Protein AF-A0A7C4MUX8-F1 (afdb_monomer_lite)

Radius of gyration: 15.44 Å; chains: 1; bounding box: 37×27×43 Å

Sequence (126 aa):
MRKTLEVFCLLLVDLSAFYLSLLIAWVFRAEVLPLIMPGLPPFIFSYAHFAAMWWIPAIFLLFLFLEGLYDNNLPFWDETRILLKSLSLSSVTLLAIVTLGQMGDIVSRIVLIALWCTAACIFPIF

Secondary structure (DSSP, 8-state):
-HHHHHHHHHHHHHHHHHHHHHHHHHHIIIIIHHHH-TTSPP----HHHHHT-THHHHHHHHHHHHTTTTT----HHHHHHHHHHHHHHHHHHHHHHHHHTTGGGTS-HHHHHHHHHHHHHHGGG-

pLDDT: mean 90.41, std 5.82, range [60.12, 96.69]

Structure (mmCIF, N/CA/C/O backbone):
data_AF-A0A7C4MUX8-F1
#
_entry.id   AF-A0A7C4MUX8-F1
#
loop_
_atom_site.group_PDB
_atom_site.id
_atom_site.type_symbol
_atom_site.label_atom_id
_atom_site.label_alt_id
_atom_site.label_comp_id
_atom_site.label_asym_id
_atom_site.label_entity_id
_atom_site.label_seq_id
_atom_site.pdbx_PDB_ins_code
_atom_site.Cartn_x
_atom_site.Cartn_y
_atom_site.Cartn_z
_atom_site.occupancy
_atom_site.B_iso_or_equiv
_atom_site.auth_seq_id
_atom_site.auth_comp_id
_atom_site.auth_asym_id
_atom_site.auth_atom_id
_atom_site.pdbx_PDB_model_num
ATOM 1 N N . MET A 1 1 ? -15.071 -13.240 24.153 1.00 60.12 1 MET A N 1
ATOM 2 C CA . MET A 1 1 ? -15.572 -13.665 22.825 1.00 60.12 1 MET A CA 1
ATOM 3 C C . MET A 1 1 ? -15.976 -12.482 21.946 1.00 60.12 1 MET A C 1
ATOM 5 O O . MET A 1 1 ? -15.403 -12.382 20.876 1.00 60.12 1 MET A O 1
ATOM 9 N N . ARG A 1 2 ? -16.857 -11.551 22.374 1.00 70.50 2 ARG A N 1
ATOM 10 C CA . ARG A 1 2 ? -17.222 -10.363 21.555 1.00 70.50 2 ARG A CA 1
ATOM 11 C C . ARG A 1 2 ? -16.024 -9.500 21.122 1.00 70.50 2 ARG A C 1
ATOM 13 O O . ARG A 1 2 ? -15.869 -9.290 19.931 1.00 70.50 2 ARG A O 1
ATOM 20 N N . LYS A 1 3 ? -15.141 -9.106 22.052 1.00 78.62 3 LYS A N 1
ATOM 21 C CA . LYS A 1 3 ? -13.947 -8.296 21.728 1.00 78.62 3 LYS A CA 1
ATOM 22 C C . LYS A 1 3 ? -12.980 -8.978 20.755 1.00 78.62 3 LYS A C 1
ATOM 24 O O . LYS A 1 3 ? -12.444 -8.343 19.866 1.00 78.62 3 LYS A O 1
ATOM 29 N N . THR A 1 4 ? -12.772 -10.286 20.902 1.00 83.38 4 THR A N 1
ATOM 30 C CA . THR A 1 4 ? -11.881 -11.046 20.010 1.00 83.38 4 THR A CA 1
ATOM 31 C C . THR A 1 4 ? -12.423 -11.090 18.582 1.00 83.38 4 THR A C 1
ATOM 33 O O . THR A 1 4 ? -11.654 -11.005 17.634 1.00 83.38 4 THR A O 1
ATOM 36 N N . LEU A 1 5 ? -13.746 -11.212 18.434 1.00 86.88 5 LEU A N 1
ATOM 37 C CA . LEU A 1 5 ? -14.407 -11.210 17.132 1.00 86.88 5 LEU A CA 1
ATOM 38 C C . LEU A 1 5 ? -14.373 -9.819 16.485 1.00 86.88 5 LEU A C 1
ATOM 40 O O . LEU A 1 5 ? -14.131 -9.716 15.293 1.00 86.88 5 LEU A O 1
ATOM 44 N N . GLU A 1 6 ? -14.554 -8.767 17.281 1.00 86.50 6 GLU A N 1
ATOM 45 C CA . GLU A 1 6 ? -14.450 -7.370 16.845 1.00 86.50 6 GLU A CA 1
ATOM 46 C C . GLU A 1 6 ? -13.048 -7.042 16.318 1.00 86.50 6 GLU A C 1
ATOM 48 O O . GLU A 1 6 ? -12.913 -6.616 15.175 1.00 86.50 6 GLU A O 1
ATOM 53 N N . VAL A 1 7 ? -12.003 -7.367 17.085 1.00 87.19 7 VAL A N 1
ATOM 54 C CA . VAL A 1 7 ? -10.604 -7.197 16.655 1.00 87.19 7 VAL A CA 1
ATOM 55 C C . VAL A 1 7 ? -10.313 -8.020 15.399 1.00 87.19 7 VAL A C 1
ATOM 57 O O . VAL A 1 7 ? -9.639 -7.547 14.491 1.00 87.19 7 VAL A O 1
ATOM 60 N N . PHE A 1 8 ? -10.843 -9.242 15.303 1.00 89.44 8 PHE A N 1
ATOM 61 C CA . PHE A 1 8 ? -10.674 -10.068 14.108 1.00 89.44 8 PHE A CA 1
ATOM 6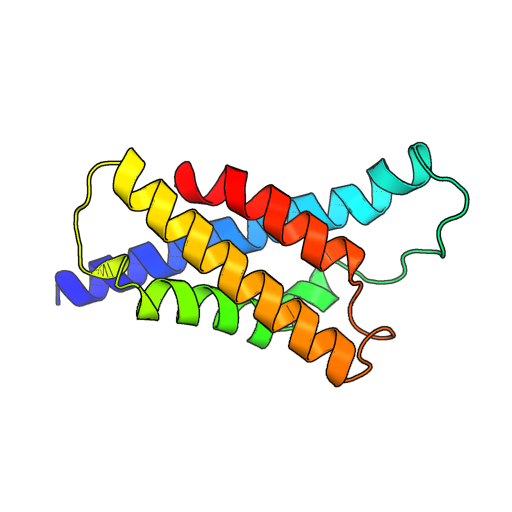2 C C . PHE A 1 8 ? -11.353 -9.458 12.873 1.00 89.44 8 PHE A C 1
ATOM 64 O O . PHE A 1 8 ? -10.771 -9.465 11.792 1.00 89.44 8 PHE A O 1
ATOM 71 N N . CYS A 1 9 ? -12.557 -8.901 13.021 1.00 89.94 9 CYS A N 1
ATOM 72 C CA . CYS A 1 9 ? -13.232 -8.181 11.944 1.00 89.94 9 CYS A CA 1
ATOM 73 C C . CYS A 1 9 ? -12.441 -6.940 11.513 1.00 89.94 9 CYS A C 1
ATOM 75 O O . CYS A 1 9 ? -12.258 -6.751 10.314 1.00 89.94 9 CYS A O 1
ATOM 77 N N . LEU A 1 10 ? -11.926 -6.152 12.462 1.00 89.81 10 LEU A N 1
ATOM 78 C CA . LEU A 1 10 ? -11.087 -4.985 12.169 1.00 89.81 10 LEU A CA 1
ATOM 79 C C . LEU A 1 10 ? -9.816 -5.381 11.409 1.00 89.81 10 LEU A C 1
ATOM 81 O O . LEU A 1 10 ? -9.528 -4.815 10.363 1.00 89.81 10 LEU A O 1
ATOM 85 N N . LEU A 1 11 ? -9.127 -6.442 11.840 1.00 91.50 11 LEU A N 1
ATOM 86 C CA . LEU A 1 11 ? -7.953 -6.968 11.133 1.00 91.50 11 LEU A CA 1
ATOM 87 C C . LEU A 1 11 ? -8.262 -7.373 9.685 1.00 91.50 11 LEU A C 1
ATOM 89 O O . LEU A 1 11 ? -7.439 -7.165 8.794 1.00 91.50 11 LEU A O 1
ATOM 93 N N . LEU A 1 12 ? -9.432 -7.969 9.431 1.00 92.75 12 LEU A N 1
ATOM 94 C CA . LEU A 1 12 ? -9.853 -8.314 8.071 1.00 92.75 12 LEU A CA 1
ATOM 95 C C . LEU A 1 12 ? -10.140 -7.070 7.225 1.00 92.75 12 LEU A C 1
ATOM 97 O O . LEU A 1 12 ? -9.793 -7.055 6.042 1.00 92.75 12 LEU A O 1
ATOM 101 N N . VAL A 1 13 ? -10.744 -6.039 7.819 1.00 92.75 13 VAL A N 1
ATOM 102 C CA . VAL A 1 13 ? -10.983 -4.750 7.158 1.00 92.75 13 VAL A CA 1
ATOM 103 C C . VAL A 1 13 ? -9.652 -4.081 6.813 1.00 92.75 13 VAL A C 1
ATOM 105 O O . VAL A 1 13 ? -9.435 -3.764 5.644 1.00 92.75 13 VAL A O 1
ATOM 108 N N . ASP A 1 14 ? -8.715 -3.995 7.755 1.00 93.00 14 ASP A N 1
ATOM 109 C CA . ASP A 1 14 ? -7.387 -3.414 7.528 1.00 93.00 14 ASP A CA 1
ATOM 110 C C . ASP A 1 14 ? -6.581 -4.183 6.477 1.00 93.00 14 ASP A C 1
ATOM 112 O O . ASP A 1 14 ? -5.925 -3.588 5.618 1.00 93.00 14 ASP A O 1
ATOM 116 N N . LEU A 1 15 ? -6.667 -5.517 6.472 1.00 94.38 15 LEU A N 1
ATOM 117 C CA . LEU A 1 15 ? -6.077 -6.334 5.410 1.00 94.38 15 LEU A CA 1
ATOM 118 C C . LEU A 1 15 ? -6.712 -6.035 4.051 1.00 94.38 15 LEU A C 1
ATOM 120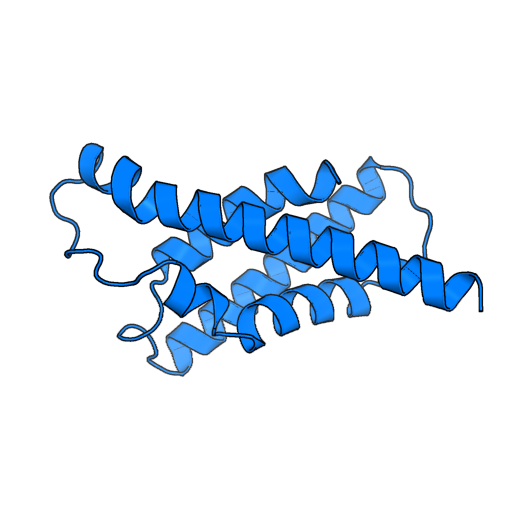 O O . LEU A 1 15 ? -6.001 -5.934 3.051 1.00 94.38 15 LEU A O 1
ATOM 124 N N . SER A 1 16 ? -8.034 -5.881 3.992 1.00 93.75 16 SER A N 1
ATOM 125 C CA . SER A 1 16 ? -8.720 -5.547 2.744 1.00 93.75 16 SER A CA 1
ATOM 126 C C . SER A 1 16 ? -8.325 -4.156 2.232 1.00 93.75 16 SER A C 1
ATOM 128 O O . SER A 1 16 ? -8.001 -4.015 1.050 1.00 93.75 16 SER A O 1
ATOM 130 N N . ALA A 1 17 ? -8.233 -3.165 3.126 1.00 94.62 17 ALA A N 1
ATOM 131 C CA . ALA A 1 17 ? -7.766 -1.816 2.825 1.00 94.62 17 ALA A CA 1
ATOM 132 C C . ALA A 1 17 ? -6.313 -1.829 2.328 1.00 94.62 17 ALA A C 1
ATOM 134 O O . ALA A 1 17 ? -5.984 -1.173 1.333 1.00 94.62 17 ALA A O 1
ATOM 135 N N . PHE A 1 18 ? -5.450 -2.637 2.950 1.00 95.69 18 PHE A N 1
ATOM 136 C CA . PHE A 1 18 ? -4.074 -2.844 2.510 1.00 95.69 18 PHE A CA 1
ATOM 137 C C . PHE A 1 18 ? -3.997 -3.426 1.093 1.00 95.69 18 PHE A C 1
ATOM 139 O O . PHE A 1 18 ? -3.310 -2.866 0.237 1.00 95.69 18 PHE A O 1
ATOM 146 N N . TYR A 1 19 ? -4.698 -4.529 0.810 1.00 95.38 19 TYR A N 1
ATOM 147 C CA . TYR A 1 19 ? -4.638 -5.173 -0.508 1.00 95.38 19 TYR A CA 1
ATOM 148 C C . TYR A 1 19 ? -5.258 -4.314 -1.612 1.00 95.38 19 TYR A C 1
ATOM 150 O O . TYR A 1 19 ? -4.771 -4.352 -2.746 1.00 95.38 19 TYR A O 1
ATOM 158 N N . LEU A 1 20 ? -6.277 -3.515 -1.282 1.00 95.62 20 LEU A N 1
ATOM 159 C CA . LEU A 1 20 ? -6.837 -2.513 -2.183 1.00 95.62 20 LEU A CA 1
ATOM 160 C C . LEU A 1 20 ? -5.817 -1.405 -2.475 1.00 95.62 20 LEU A C 1
ATOM 162 O O . LEU A 1 20 ? -5.579 -1.083 -3.637 1.00 95.62 20 LEU A O 1
ATOM 166 N N . SER A 1 21 ? -5.151 -0.885 -1.441 1.00 96.19 21 SER A N 1
ATOM 167 C CA . SER A 1 21 ? -4.074 0.107 -1.584 1.00 96.19 21 SER A CA 1
ATOM 168 C C . SER A 1 21 ? -2.935 -0.431 -2.452 1.00 96.19 21 SER A C 1
ATOM 170 O O . SER A 1 21 ? -2.481 0.233 -3.381 1.00 96.19 21 SER A O 1
ATOM 172 N N . LEU A 1 22 ? -2.523 -1.681 -2.223 1.00 96.25 22 LEU A N 1
ATOM 173 C CA . LEU A 1 22 ? -1.495 -2.354 -3.014 1.00 96.25 22 LEU A CA 1
ATOM 174 C C . LEU A 1 22 ? -1.894 -2.506 -4.479 1.00 96.25 22 LEU A C 1
ATOM 176 O O . LEU A 1 22 ? -1.057 -2.308 -5.359 1.00 96.25 22 LEU A O 1
ATOM 180 N N . LEU A 1 23 ? -3.156 -2.837 -4.752 1.00 95.88 23 LEU A N 1
ATOM 181 C CA . LEU A 1 23 ? -3.656 -2.953 -6.117 1.00 95.88 23 LEU A CA 1
ATOM 182 C C . LEU A 1 23 ? -3.585 -1.602 -6.832 1.00 95.88 23 LEU A C 1
ATOM 184 O O . LEU A 1 23 ? -3.057 -1.532 -7.940 1.00 95.88 23 LEU A O 1
ATOM 188 N N . ILE A 1 24 ? -4.032 -0.524 -6.184 1.00 95.81 24 ILE A N 1
ATOM 189 C CA . ILE A 1 24 ? -3.967 0.826 -6.759 1.00 95.81 24 ILE A CA 1
ATOM 190 C C . ILE A 1 24 ? -2.512 1.255 -6.973 1.00 95.81 24 ILE A C 1
ATOM 192 O O . ILE A 1 24 ? -2.177 1.754 -8.044 1.00 95.81 24 ILE A O 1
ATOM 196 N N . ALA A 1 25 ? -1.626 1.015 -6.006 1.00 95.81 25 ALA A N 1
ATOM 197 C CA . ALA A 1 25 ? -0.205 1.334 -6.123 1.00 95.81 25 ALA A CA 1
ATOM 198 C C . ALA A 1 25 ? 0.484 0.558 -7.259 1.00 95.81 25 ALA A C 1
ATOM 200 O O . ALA A 1 25 ? 1.309 1.115 -7.991 1.00 95.81 25 ALA A O 1
ATOM 201 N N . TRP A 1 26 ? 0.127 -0.717 -7.435 1.00 95.62 26 TRP A N 1
ATOM 202 C CA . TRP A 1 26 ? 0.617 -1.552 -8.528 1.00 95.62 26 TRP A CA 1
ATOM 203 C C . TRP A 1 26 ? 0.122 -1.040 -9.886 1.00 95.62 26 TRP A C 1
ATOM 205 O O . TRP A 1 26 ? 0.949 -0.804 -10.765 1.00 95.62 26 TRP A O 1
ATOM 215 N N . VAL A 1 27 ? -1.185 -0.776 -10.037 1.00 94.56 27 VAL A N 1
ATOM 216 C CA . VAL A 1 27 ? -1.763 -0.202 -11.270 1.00 94.56 27 VAL A CA 1
ATOM 217 C C . VAL A 1 27 ? -1.132 1.154 -11.583 1.00 94.56 27 VAL A C 1
ATOM 219 O O . VAL A 1 27 ? -0.762 1.421 -12.724 1.00 94.56 27 VAL A O 1
ATOM 222 N N . PHE A 1 28 ? -0.937 2.000 -10.570 1.00 93.56 28 PHE A N 1
ATOM 223 C CA . PHE A 1 28 ? -0.285 3.294 -10.733 1.00 93.56 28 PHE A CA 1
ATOM 224 C C . PHE A 1 28 ? 1.135 3.145 -11.293 1.00 93.56 28 PHE A C 1
ATOM 226 O O . PHE A 1 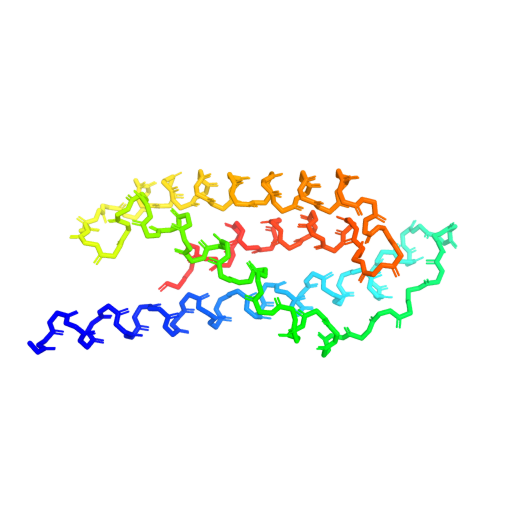28 ? 1.511 3.841 -12.235 1.00 93.56 28 PHE A O 1
ATOM 233 N N . ARG A 1 29 ? 1.928 2.203 -10.768 1.00 92.00 29 ARG A N 1
ATOM 234 C CA . ARG A 1 29 ? 3.284 1.945 -11.271 1.00 92.00 29 ARG A CA 1
ATOM 235 C C . ARG A 1 29 ? 3.299 1.296 -12.660 1.00 92.00 29 ARG A C 1
ATOM 237 O O . ARG A 1 29 ? 4.242 1.567 -13.410 1.00 92.00 29 ARG A O 1
ATOM 244 N N . ALA A 1 30 ? 2.338 0.425 -12.958 1.00 90.62 30 ALA A N 1
ATOM 245 C CA . ALA A 1 30 ? 2.280 -0.358 -14.190 1.00 90.62 30 ALA A CA 1
ATOM 246 C C . ALA A 1 30 ? 1.755 0.452 -15.382 1.00 90.62 30 ALA A C 1
ATOM 248 O O . ALA A 1 30 ? 2.368 0.424 -16.441 1.00 90.62 30 ALA A O 1
ATOM 249 N N . GLU A 1 31 ? 0.675 1.209 -15.188 1.00 90.00 31 GLU A N 1
ATOM 250 C CA . GLU A 1 31 ? -0.067 1.852 -16.280 1.00 90.00 31 GLU A CA 1
ATOM 251 C C . GLU A 1 31 ? 0.093 3.375 -16.274 1.00 90.00 31 GLU A C 1
ATOM 253 O O . GLU A 1 31 ? 0.319 3.989 -17.312 1.00 90.00 31 GLU A O 1
ATOM 258 N N . VAL A 1 32 ? 0.010 4.013 -15.103 1.00 89.69 32 VAL A N 1
ATOM 259 C CA . VAL A 1 32 ? -0.038 5.484 -15.016 1.00 89.69 32 VAL A CA 1
ATOM 260 C C . VAL A 1 32 ? 1.355 6.098 -15.129 1.00 89.69 32 VAL A C 1
ATOM 262 O O . VAL A 1 32 ? 1.572 7.043 -15.884 1.00 89.69 32 VAL A O 1
ATOM 265 N N . LEU A 1 33 ? 2.325 5.565 -14.386 1.00 90.00 33 LEU A N 1
ATOM 266 C CA . LEU A 1 33 ? 3.661 6.149 -14.304 1.00 90.00 33 LEU A CA 1
ATOM 267 C C . LEU A 1 33 ? 4.438 6.116 -15.637 1.00 90.00 33 LEU A C 1
ATOM 269 O O . LEU A 1 33 ? 5.079 7.123 -15.946 1.00 90.00 33 LEU A O 1
ATOM 273 N N . PRO A 1 34 ? 4.382 5.046 -16.458 1.00 89.44 34 PRO A N 1
ATOM 274 C CA . PRO A 1 34 ? 5.058 5.031 -17.759 1.00 89.44 34 PRO A CA 1
ATOM 275 C C . PRO A 1 34 ? 4.517 6.067 -18.751 1.00 89.44 34 PRO A C 1
ATOM 277 O O . PRO A 1 34 ? 5.278 6.554 -19.582 1.00 89.44 34 PRO A O 1
ATOM 280 N N . LEU A 1 35 ? 3.235 6.445 -18.645 1.00 88.75 35 LEU A N 1
ATOM 281 C CA . LEU A 1 35 ? 2.633 7.491 -19.483 1.00 88.75 35 LEU A CA 1
ATOM 282 C C . LEU A 1 35 ? 3.207 8.879 -19.170 1.00 88.75 35 LEU A C 1
ATOM 284 O O . LEU A 1 35 ? 3.329 9.716 -20.060 1.00 88.75 35 LEU A O 1
ATOM 288 N N . ILE A 1 36 ? 3.566 9.121 -17.908 1.00 88.88 36 ILE A N 1
ATOM 289 C CA . ILE A 1 36 ? 4.121 10.399 -17.442 1.00 88.88 36 ILE A CA 1
ATOM 290 C C . ILE A 1 36 ? 5.644 10.424 -17.633 1.00 88.88 36 ILE A C 1
ATOM 292 O O . ILE A 1 36 ? 6.226 11.462 -17.944 1.00 88.88 36 ILE A O 1
ATOM 296 N N . MET A 1 37 ? 6.303 9.280 -17.444 1.00 87.25 37 MET A N 1
ATOM 297 C CA . MET A 1 37 ? 7.756 9.144 -17.474 1.00 87.25 37 MET A CA 1
ATOM 298 C C . MET A 1 37 ? 8.167 7.927 -18.330 1.00 87.25 37 MET A C 1
ATOM 300 O O . MET A 1 37 ? 8.396 6.836 -17.806 1.00 87.25 37 MET A O 1
ATOM 304 N N . PRO A 1 38 ? 8.330 8.094 -19.652 1.00 80.12 38 PRO A N 1
ATOM 305 C CA . PRO A 1 38 ? 8.617 6.982 -20.565 1.00 80.12 38 PRO A CA 1
ATOM 306 C C . PRO A 1 38 ? 10.025 6.371 -20.412 1.00 80.12 38 PRO A C 1
ATOM 308 O O . PRO A 1 38 ? 10.305 5.326 -20.987 1.00 80.12 38 PRO A O 1
ATOM 311 N N . GLY A 1 39 ? 10.921 6.993 -19.635 1.00 81.50 39 GLY A N 1
ATOM 312 C CA . GLY A 1 39 ? 12.289 6.509 -19.393 1.00 81.50 39 GLY A CA 1
ATOM 313 C C . GLY A 1 39 ? 12.443 5.519 -18.231 1.00 81.50 39 GLY A C 1
ATOM 314 O O . GLY A 1 39 ? 13.572 5.215 -17.847 1.00 81.50 39 GLY A O 1
ATOM 315 N N . LEU A 1 40 ? 11.348 5.057 -17.615 1.00 81.12 40 LEU A N 1
ATOM 316 C CA . LEU A 1 40 ? 11.434 4.092 -16.516 1.00 81.12 40 LEU A CA 1
ATOM 317 C C . LEU A 1 40 ? 11.809 2.685 -17.004 1.00 81.12 40 LEU A C 1
ATOM 319 O O . LEU A 1 40 ? 11.368 2.259 -18.071 1.00 81.12 40 LEU A O 1
ATOM 323 N N . PRO A 1 41 ? 12.552 1.914 -16.185 1.00 82.25 41 PRO A N 1
ATOM 324 C CA . PRO A 1 41 ? 12.798 0.511 -16.473 1.00 82.25 41 PRO A CA 1
ATOM 325 C C . PRO A 1 41 ? 11.478 -0.277 -16.519 1.00 82.25 41 PRO A C 1
ATOM 327 O O . PRO A 1 41 ? 10.532 0.058 -15.779 1.00 82.25 41 PRO A O 1
ATOM 330 N N . PRO A 1 42 ? 11.426 -1.338 -17.349 1.00 80.44 42 PRO A N 1
ATOM 331 C CA . PRO A 1 42 ? 10.238 -2.162 -17.504 1.00 80.44 42 PRO A CA 1
ATOM 332 C C . PRO A 1 42 ? 9.809 -2.729 -16.152 1.00 80.44 42 PRO A C 1
ATOM 334 O O . PRO A 1 42 ? 10.628 -3.169 -15.342 1.00 80.44 42 PRO A O 1
ATOM 337 N N . PHE A 1 43 ? 8.506 -2.684 -15.891 1.00 86.69 43 PHE A N 1
ATOM 338 C CA . PHE A 1 43 ? 7.931 -3.203 -14.661 1.00 86.69 43 PHE A CA 1
ATOM 339 C C . PHE A 1 43 ? 7.517 -4.659 -14.868 1.00 86.69 43 PHE A C 1
ATOM 341 O O . PHE A 1 43 ? 6.546 -4.942 -15.557 1.00 86.69 43 PHE A O 1
ATOM 348 N N . ILE A 1 44 ? 8.301 -5.577 -14.301 1.00 86.56 44 ILE A N 1
ATOM 349 C CA . ILE A 1 44 ? 8.182 -7.026 -14.543 1.00 86.56 44 ILE A CA 1
ATOM 350 C C . ILE A 1 44 ? 7.393 -7.718 -13.411 1.00 86.56 44 ILE A C 1
ATOM 352 O O . ILE A 1 44 ? 6.968 -8.864 -13.536 1.00 86.56 44 ILE A O 1
ATOM 356 N N . PHE A 1 45 ? 7.173 -7.026 -12.290 1.00 89.00 45 PHE A N 1
ATOM 357 C CA . PHE A 1 45 ? 6.551 -7.608 -11.103 1.00 89.00 45 PHE A CA 1
ATOM 358 C C . PHE A 1 45 ? 5.024 -7.665 -11.223 1.00 89.00 45 PHE A C 1
ATOM 360 O O . PHE A 1 45 ? 4.356 -6.652 -11.442 1.00 89.00 45 PHE A O 1
ATOM 367 N N . SER A 1 46 ? 4.458 -8.851 -11.007 1.00 92.38 46 SER A N 1
ATOM 368 C CA . SER A 1 46 ? 3.010 -9.051 -10.949 1.00 92.38 46 SER A CA 1
ATOM 369 C C . SER A 1 46 ? 2.433 -8.628 -9.595 1.00 92.38 46 SER A C 1
ATOM 371 O O . SER A 1 46 ? 3.135 -8.589 -8.585 1.00 92.38 46 SER A O 1
ATOM 373 N N . TYR A 1 47 ? 1.127 -8.362 -9.542 1.00 90.69 47 TYR A N 1
ATOM 374 C CA . TYR A 1 47 ? 0.432 -8.120 -8.273 1.00 90.69 47 TYR A CA 1
ATOM 375 C C . TYR A 1 47 ? 0.584 -9.303 -7.301 1.00 90.69 47 TYR A C 1
ATOM 377 O O . TYR A 1 47 ? 0.880 -9.111 -6.123 1.00 90.69 47 TYR A O 1
ATOM 385 N N . ALA A 1 48 ? 0.461 -10.534 -7.813 1.00 92.06 48 ALA A N 1
ATOM 386 C CA . ALA A 1 48 ? 0.590 -11.758 -7.023 1.00 92.06 48 ALA A CA 1
ATOM 387 C C . ALA A 1 48 ? 1.960 -11.880 -6.335 1.00 92.06 48 ALA A C 1
ATOM 389 O O . ALA A 1 48 ? 2.034 -12.388 -5.220 1.00 92.06 48 ALA A O 1
ATOM 390 N N . HIS A 1 49 ? 3.028 -11.373 -6.962 1.00 92.50 49 HIS A N 1
ATOM 391 C CA . HIS A 1 49 ? 4.364 -11.337 -6.364 1.00 92.50 49 HIS A CA 1
ATOM 392 C C . HIS A 1 49 ? 4.398 -10.497 -5.083 1.00 92.50 49 HIS A C 1
ATOM 394 O O . HIS A 1 49 ? 4.905 -10.957 -4.065 1.00 92.50 49 HIS A O 1
ATOM 400 N N . PHE A 1 50 ? 3.799 -9.302 -5.097 1.00 90.38 50 PHE A N 1
ATOM 401 C CA . PHE A 1 50 ? 3.702 -8.469 -3.894 1.00 90.38 50 PHE A CA 1
ATOM 402 C C . PHE A 1 50 ? 2.718 -9.042 -2.870 1.00 90.38 50 PHE A C 1
ATOM 404 O O . PHE A 1 50 ? 2.999 -9.012 -1.676 1.00 90.38 50 PHE A O 1
ATOM 411 N N . ALA A 1 51 ? 1.592 -9.605 -3.317 1.00 91.19 51 ALA A N 1
ATOM 412 C CA . ALA A 1 51 ? 0.611 -10.218 -2.422 1.00 91.19 51 ALA A CA 1
ATOM 413 C C . ALA A 1 51 ? 1.164 -11.459 -1.692 1.00 91.19 51 ALA A C 1
ATOM 415 O O . ALA A 1 51 ? 0.805 -11.711 -0.546 1.00 91.19 51 ALA A O 1
ATOM 416 N N . ALA A 1 52 ? 2.076 -12.210 -2.320 1.00 93.31 52 ALA A N 1
ATOM 417 C CA . ALA A 1 52 ? 2.749 -13.351 -1.699 1.00 93.31 52 ALA A CA 1
ATOM 418 C C . ALA A 1 52 ? 3.748 -12.945 -0.597 1.00 93.31 52 ALA A C 1
ATOM 420 O O . ALA A 1 52 ? 4.118 -13.769 0.245 1.00 93.31 52 ALA A O 1
ATOM 421 N N . MET A 1 53 ? 4.185 -11.682 -0.566 1.00 92.81 53 MET A N 1
ATOM 422 C CA . MET A 1 53 ? 5.101 -11.160 0.449 1.00 92.81 53 MET A CA 1
ATOM 423 C C . MET A 1 53 ? 4.363 -10.825 1.745 1.00 92.81 53 MET A C 1
ATOM 425 O O . MET A 1 53 ? 4.223 -9.662 2.109 1.00 92.81 53 MET A O 1
ATOM 429 N N . TRP A 1 54 ? 3.940 -11.858 2.474 1.00 92.88 54 TRP A N 1
ATOM 430 C CA . TRP A 1 54 ? 3.176 -11.761 3.727 1.00 92.88 54 TRP A CA 1
ATOM 431 C C . TRP A 1 54 ? 3.819 -10.871 4.804 1.00 92.88 54 TRP A C 1
ATOM 433 O O . TRP A 1 54 ? 3.121 -10.320 5.653 1.00 92.88 54 TRP A O 1
ATOM 443 N N . TRP A 1 55 ? 5.140 -10.694 4.765 1.00 93.12 55 TRP A N 1
ATOM 444 C CA . TRP A 1 55 ? 5.861 -9.834 5.700 1.00 93.12 55 TRP A CA 1
ATOM 445 C C . TRP A 1 55 ? 5.538 -8.341 5.507 1.00 93.12 55 TRP A C 1
ATOM 447 O O . TRP A 1 55 ? 5.609 -7.586 6.473 1.00 93.12 55 TRP A O 1
ATOM 457 N N . ILE A 1 56 ? 5.129 -7.911 4.304 1.00 93.38 56 ILE A N 1
ATOM 458 C CA . ILE A 1 56 ? 4.738 -6.518 4.036 1.00 93.38 56 ILE A CA 1
ATOM 459 C C . ILE A 1 56 ? 3.450 -6.149 4.796 1.00 93.38 56 ILE A C 1
ATOM 461 O O . ILE A 1 56 ? 3.520 -5.251 5.638 1.00 93.38 56 ILE A O 1
ATOM 465 N N . PRO A 1 57 ? 2.295 -6.821 4.588 1.00 94.31 57 PRO A N 1
ATOM 466 C CA . PRO A 1 57 ? 1.090 -6.538 5.366 1.00 94.31 57 PRO A CA 1
ATOM 467 C C . PRO A 1 57 ? 1.291 -6.808 6.861 1.00 94.31 57 PRO A C 1
ATOM 469 O O . PRO A 1 57 ? 0.745 -6.076 7.681 1.00 94.31 57 PRO A O 1
ATOM 472 N N . ALA A 1 58 ? 2.110 -7.798 7.239 1.00 94.69 58 ALA A N 1
ATOM 473 C CA . ALA A 1 58 ? 2.403 -8.065 8.647 1.00 94.69 58 ALA A CA 1
ATOM 474 C C . ALA A 1 58 ? 3.059 -6.864 9.351 1.00 94.69 58 ALA A C 1
ATOM 476 O O . ALA A 1 58 ? 2.703 -6.562 10.487 1.00 94.69 58 ALA A O 1
ATOM 477 N N . ILE A 1 59 ? 3.974 -6.149 8.684 1.00 95.00 59 ILE A N 1
ATOM 478 C CA . ILE A 1 59 ? 4.584 -4.934 9.245 1.00 95.00 59 ILE A CA 1
ATOM 479 C C . ILE A 1 59 ? 3.541 -3.824 9.403 1.00 95.00 59 ILE A C 1
ATOM 481 O O . ILE A 1 59 ? 3.507 -3.184 10.450 1.00 95.00 59 ILE A O 1
ATOM 485 N N . PHE A 1 60 ? 2.660 -3.617 8.420 1.00 93.06 60 PHE A N 1
ATOM 486 C CA . PHE A 1 60 ? 1.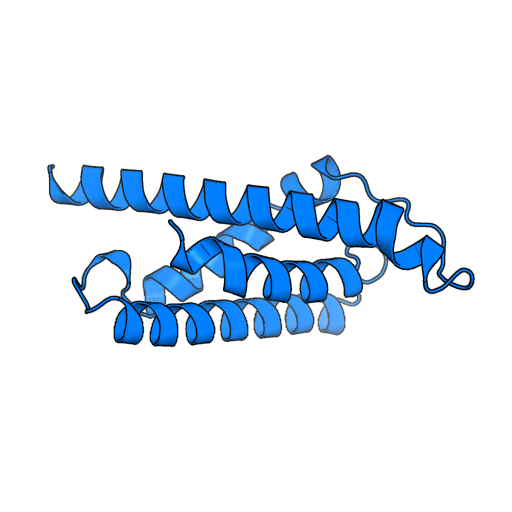570 -2.638 8.543 1.00 93.06 60 PHE A CA 1
ATOM 487 C C . PHE A 1 60 ? 0.674 -2.934 9.751 1.00 93.06 60 PHE A C 1
ATOM 489 O O . PHE A 1 60 ? 0.482 -2.065 10.603 1.00 93.06 60 PHE A O 1
ATOM 496 N N . LEU A 1 61 ? 0.194 -4.175 9.868 1.00 93.62 61 LEU A N 1
ATOM 497 C CA . LEU A 1 61 ? -0.651 -4.598 10.984 1.00 93.62 61 LEU A CA 1
ATOM 498 C C . LEU A 1 61 ? 0.059 -4.464 12.333 1.00 93.62 61 LEU A C 1
ATOM 500 O O . LEU A 1 61 ? -0.556 -4.035 13.306 1.00 93.62 61 LEU A O 1
ATOM 504 N N . LEU A 1 62 ? 1.356 -4.782 12.392 1.00 94.81 62 LEU A N 1
ATOM 505 C CA . LEU A 1 62 ? 2.156 -4.638 13.605 1.00 94.81 62 LEU A CA 1
ATOM 506 C C . LEU A 1 62 ? 2.180 -3.184 14.085 1.00 94.81 62 LEU A C 1
ATOM 508 O O . LEU A 1 62 ? 1.949 -2.940 15.264 1.00 94.81 62 LEU A O 1
ATOM 512 N N . PHE A 1 63 ? 2.413 -2.211 13.200 1.00 94.25 63 PHE A N 1
ATOM 513 C CA . PHE A 1 63 ? 2.432 -0.798 13.597 1.00 94.25 63 PHE A CA 1
ATOM 514 C C . PHE A 1 63 ? 1.050 -0.274 14.005 1.00 94.25 63 PHE A C 1
ATOM 516 O O . PHE A 1 63 ? 0.960 0.491 14.963 1.00 94.25 63 PHE A O 1
ATOM 523 N N . LEU A 1 64 ? -0.024 -0.709 13.337 1.00 91.50 64 LEU A N 1
ATOM 524 C CA . LEU A 1 64 ? -1.395 -0.382 13.753 1.00 91.50 64 LEU A CA 1
ATOM 525 C C . LEU A 1 64 ? -1.713 -0.954 15.142 1.00 91.50 64 LEU A C 1
ATOM 527 O O . LEU A 1 64 ? -2.317 -0.278 15.974 1.00 91.50 64 LEU A O 1
ATOM 531 N N . PHE A 1 65 ? -1.247 -2.175 15.415 1.00 90.81 65 PHE A N 1
ATOM 532 C CA . PHE A 1 65 ? -1.411 -2.824 16.711 1.00 90.81 65 PHE A CA 1
ATOM 533 C C . PHE A 1 65 ? -0.611 -2.125 17.818 1.00 90.81 65 PHE A C 1
ATOM 535 O O . PHE A 1 65 ? -1.144 -1.896 18.899 1.00 90.81 65 PHE A O 1
ATOM 542 N N . LEU A 1 66 ? 0.644 -1.742 17.551 1.00 90.00 66 LEU A N 1
ATOM 543 C CA . LEU A 1 66 ? 1.502 -1.057 18.526 1.00 90.00 66 LEU A CA 1
ATOM 544 C C . LEU A 1 66 ? 0.941 0.294 18.985 1.00 90.00 66 LEU A C 1
ATOM 546 O O . LEU A 1 66 ? 1.132 0.669 20.138 1.00 90.00 66 LEU A O 1
ATOM 550 N N . GLU A 1 67 ? 0.257 1.018 18.101 1.00 89.00 67 GLU A N 1
ATOM 551 C CA . GLU A 1 67 ? -0.374 2.305 18.428 1.00 89.00 67 GLU A CA 1
ATOM 552 C C . GLU A 1 67 ? -1.783 2.137 19.023 1.00 89.00 67 GLU A C 1
ATOM 554 O O . GLU A 1 67 ? -2.446 3.120 19.347 1.00 89.00 67 GLU A O 1
ATOM 559 N N . GLY A 1 68 ? -2.235 0.893 19.225 1.00 84.75 68 GLY A N 1
ATOM 560 C CA . GLY A 1 68 ? -3.459 0.586 19.961 1.00 84.75 68 GLY A CA 1
ATOM 561 C C . GLY A 1 68 ? -4.742 1.025 19.257 1.00 84.75 68 GLY A C 1
ATOM 562 O O . GLY A 1 68 ? -5.732 1.293 19.942 1.00 84.75 68 GLY A O 1
ATOM 563 N N . LEU A 1 69 ? -4.749 1.104 17.917 1.00 83.00 69 LEU A N 1
ATOM 564 C CA . LEU A 1 69 ? -5.952 1.480 17.159 1.00 83.00 69 LEU A CA 1
ATOM 565 C C . LEU A 1 69 ? -7.116 0.499 17.373 1.00 83.00 69 LEU A C 1
ATOM 567 O O . LEU A 1 69 ? -8.267 0.903 17.337 1.00 83.00 69 LEU A O 1
ATOM 571 N N . TYR A 1 70 ? -6.832 -0.769 17.672 1.00 79.81 70 TYR A N 1
ATOM 572 C CA . TYR A 1 70 ? -7.871 -1.789 17.867 1.00 79.81 70 TYR A CA 1
ATOM 573 C C . TYR A 1 70 ? -8.566 -1.741 19.237 1.00 79.81 70 TYR A C 1
ATOM 575 O O . TYR A 1 70 ? -9.566 -2.430 19.434 1.00 79.81 70 TYR A O 1
ATOM 583 N N . ASP A 1 71 ? -8.037 -0.973 20.195 1.00 78.38 71 ASP A N 1
ATOM 584 C CA . ASP A 1 71 ? -8.541 -0.938 21.574 1.00 78.38 71 ASP A CA 1
ATOM 585 C C . ASP A 1 71 ? -9.208 0.396 21.947 1.00 78.38 71 ASP A C 1
ATOM 587 O O . ASP A 1 71 ? -9.958 0.456 22.927 1.00 78.38 71 ASP A O 1
ATOM 591 N N . ASN A 1 72 ? -8.955 1.464 21.183 1.00 74.94 72 ASN A N 1
ATOM 592 C CA . ASN A 1 72 ? -9.378 2.821 21.514 1.00 74.94 72 ASN A CA 1
ATOM 593 C C . ASN A 1 72 ? -10.425 3.344 20.525 1.00 74.94 72 ASN A C 1
ATOM 595 O O . ASN A 1 72 ? -10.139 3.517 19.349 1.00 74.94 72 ASN A O 1
ATOM 599 N N . ASN A 1 73 ? -11.609 3.703 21.027 1.00 78.00 73 ASN A N 1
ATOM 600 C CA . ASN A 1 73 ? -12.604 4.450 20.253 1.00 78.00 73 ASN A CA 1
ATOM 601 C C . ASN A 1 73 ? -12.264 5.941 20.290 1.00 78.00 73 ASN A C 1
ATOM 603 O O . ASN A 1 73 ? -12.675 6.657 21.209 1.00 78.00 73 ASN A O 1
ATOM 607 N N . LEU A 1 74 ? -11.478 6.392 19.319 1.00 84.62 74 LEU A N 1
ATOM 608 C CA . LEU A 1 74 ? -11.099 7.792 19.173 1.00 84.62 74 LEU A CA 1
ATOM 609 C C . LEU A 1 74 ? -12.049 8.529 18.216 1.00 84.62 74 LEU A C 1
ATOM 611 O O . LEU A 1 74 ? -12.706 7.912 17.382 1.00 84.62 74 LEU A O 1
ATOM 615 N N . PRO A 1 75 ? -12.150 9.866 18.313 1.00 89.00 75 PRO A N 1
ATOM 616 C CA . PRO A 1 75 ? -12.783 10.662 17.273 1.00 89.00 75 PRO A CA 1
ATOM 617 C C . PRO A 1 75 ? -12.056 10.481 15.937 1.00 89.00 75 PRO A C 1
ATOM 619 O O . PRO A 1 75 ? -10.828 10.427 15.904 1.00 89.00 75 PRO A O 1
ATOM 622 N N . PHE A 1 76 ? -12.810 10.515 14.836 1.00 86.25 76 PHE A N 1
ATOM 623 C CA . PHE A 1 76 ? -12.312 10.298 13.472 1.00 86.25 76 PHE A CA 1
ATOM 624 C C . PHE A 1 76 ? -10.981 11.002 13.151 1.00 86.25 76 PHE A C 1
ATOM 626 O O . PHE A 1 76 ? -10.060 10.399 12.605 1.00 86.25 76 PHE A O 1
ATOM 633 N N . TRP A 1 77 ? -10.855 12.288 13.493 1.00 89.88 77 TRP A N 1
ATOM 634 C CA . TRP A 1 77 ? -9.654 13.072 13.185 1.00 89.88 77 TRP A CA 1
ATOM 635 C C . TRP A 1 77 ? -8.433 12.660 14.012 1.00 89.88 77 TRP A C 1
ATOM 637 O O . TRP A 1 77 ? -7.315 12.672 13.493 1.00 89.88 77 TRP A O 1
ATOM 647 N N . ASP A 1 78 ? -8.638 12.286 15.274 1.00 89.06 78 ASP A N 1
ATOM 648 C CA . ASP A 1 78 ? -7.563 11.821 16.151 1.00 89.06 78 ASP A CA 1
ATOM 649 C C . ASP A 1 78 ? -7.112 10.419 15.740 1.00 89.06 78 ASP A C 1
ATOM 651 O O . ASP A 1 78 ? -5.912 10.168 15.620 1.00 89.06 78 ASP A O 1
ATOM 655 N N . GLU A 1 79 ? -8.067 9.545 15.423 1.00 89.88 79 GLU A N 1
ATOM 656 C CA . GLU A 1 79 ? -7.809 8.212 14.885 1.00 89.88 79 GLU A CA 1
ATOM 657 C C . G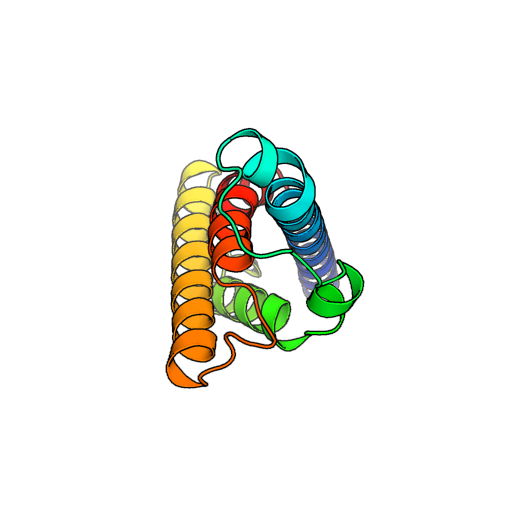LU A 1 79 ? -7.032 8.287 13.569 1.00 89.88 79 GLU A C 1
ATOM 659 O O . GLU A 1 79 ? -5.949 7.716 13.459 1.00 89.88 79 GLU A O 1
ATOM 664 N N . THR A 1 80 ? -7.506 9.092 12.613 1.00 91.19 80 THR A N 1
ATOM 665 C CA . THR A 1 80 ? -6.836 9.308 11.321 1.00 91.19 80 THR A CA 1
ATOM 666 C C . THR A 1 80 ? -5.402 9.798 11.513 1.00 91.19 80 THR A C 1
ATOM 668 O O . THR A 1 80 ? -4.489 9.377 10.803 1.00 91.19 80 THR A O 1
ATOM 671 N N . ARG A 1 81 ? -5.158 10.682 12.488 1.00 91.75 81 ARG A N 1
ATOM 672 C CA . ARG A 1 81 ? -3.816 11.212 12.754 1.00 91.75 81 ARG A CA 1
ATOM 673 C C . ARG A 1 81 ? -2.860 10.134 13.262 1.00 91.75 81 ARG A C 1
ATOM 675 O O . ARG A 1 81 ? -1.709 10.095 12.820 1.00 91.75 81 ARG A O 1
ATOM 682 N N . ILE A 1 82 ? -3.315 9.278 14.176 1.00 92.50 82 ILE A N 1
ATOM 683 C CA . ILE A 1 82 ? -2.521 8.146 14.672 1.00 92.50 82 ILE A CA 1
ATOM 684 C C . ILE A 1 82 ? -2.324 7.130 13.546 1.00 92.50 82 ILE A C 1
ATOM 686 O O . ILE A 1 82 ? -1.201 6.694 13.312 1.00 92.50 82 ILE A O 1
ATOM 690 N N . LEU A 1 83 ? -3.370 6.843 12.773 1.00 93.31 83 LEU A N 1
ATOM 691 C CA . LEU A 1 83 ? -3.323 5.942 11.630 1.00 93.31 83 LEU A CA 1
ATOM 692 C C . LEU A 1 83 ? -2.260 6.383 10.618 1.00 93.31 83 LEU A C 1
ATOM 694 O O . LEU A 1 83 ? -1.372 5.608 10.270 1.00 93.31 83 LEU A O 1
ATOM 698 N N . LEU A 1 84 ? -2.282 7.647 10.188 1.00 93.94 84 LEU A N 1
ATOM 699 C CA . LEU A 1 84 ? -1.301 8.188 9.244 1.00 93.94 84 LEU A CA 1
ATOM 700 C C . LEU A 1 84 ? 0.131 8.115 9.786 1.00 93.94 84 LEU A C 1
ATOM 702 O O . LEU A 1 84 ? 1.064 7.831 9.029 1.00 93.94 84 LEU A O 1
ATOM 706 N N . LYS A 1 85 ? 0.321 8.334 11.092 1.00 95.06 85 LYS A N 1
ATOM 707 C CA . LYS A 1 85 ? 1.618 8.161 11.758 1.00 95.06 85 LYS A CA 1
ATOM 708 C C . LYS A 1 85 ? 2.074 6.699 11.686 1.00 95.06 85 LYS A C 1
ATOM 710 O O . LYS A 1 85 ? 3.205 6.450 11.268 1.00 95.06 85 LYS A O 1
ATOM 715 N N . SER A 1 86 ? 1.202 5.745 12.009 1.00 95.00 86 SER A N 1
ATOM 716 C CA . SER A 1 86 ? 1.479 4.302 11.951 1.00 95.00 86 SER A CA 1
ATOM 717 C C . SER A 1 86 ? 1.785 3.819 10.530 1.00 95.00 86 SER A C 1
ATOM 719 O O . SER A 1 86 ? 2.759 3.094 10.309 1.00 95.00 86 SER A O 1
ATOM 721 N N . LEU A 1 87 ? 1.010 4.266 9.536 1.00 94.88 87 LEU A N 1
ATOM 722 C CA . LEU A 1 87 ? 1.252 3.972 8.119 1.00 94.88 87 LEU A CA 1
ATOM 723 C C . LEU A 1 87 ? 2.585 4.552 7.635 1.00 94.88 87 LEU A C 1
ATOM 725 O O . LEU A 1 87 ? 3.308 3.918 6.868 1.00 94.88 87 LEU A O 1
ATOM 729 N N . SER A 1 88 ? 2.937 5.755 8.088 1.00 95.88 88 SER A N 1
ATOM 730 C CA . SER A 1 88 ? 4.209 6.388 7.727 1.00 95.88 88 SER A CA 1
ATOM 731 C C . SER A 1 88 ? 5.393 5.648 8.341 1.00 95.88 88 SER A C 1
ATOM 733 O O . SER A 1 88 ? 6.362 5.361 7.641 1.00 95.88 88 SER A O 1
ATOM 735 N N . LEU A 1 89 ? 5.302 5.276 9.621 1.00 96.25 89 LEU A N 1
ATOM 736 C CA . LEU A 1 89 ? 6.340 4.501 10.301 1.00 96.25 89 LEU A CA 1
ATOM 737 C C . LEU A 1 89 ? 6.542 3.132 9.647 1.00 96.25 89 LEU A C 1
ATOM 739 O O . LEU A 1 89 ? 7.669 2.805 9.282 1.00 96.25 89 LEU A O 1
ATOM 743 N N . SER A 1 90 ? 5.466 2.377 9.411 1.00 95.62 90 SER A N 1
ATOM 744 C CA . SER A 1 90 ? 5.544 1.085 8.714 1.00 95.62 90 SER A CA 1
ATOM 745 C C . SER A 1 90 ? 6.144 1.216 7.314 1.00 95.62 90 SER A C 1
ATOM 747 O O . SER A 1 90 ? 7.013 0.428 6.945 1.00 95.62 90 SER A O 1
ATOM 749 N N . SER A 1 91 ? 5.769 2.246 6.555 1.00 95.25 91 SER A N 1
ATOM 750 C CA . SER A 1 91 ? 6.305 2.484 5.209 1.00 95.25 91 SER A CA 1
ATOM 751 C C . SER A 1 91 ? 7.790 2.848 5.223 1.00 95.25 91 SER A C 1
ATOM 753 O O . SER A 1 91 ? 8.557 2.334 4.407 1.00 95.25 91 SER A O 1
ATOM 755 N N . VAL A 1 92 ? 8.228 3.673 6.179 1.00 96.69 92 VAL A N 1
ATOM 756 C CA . VAL A 1 92 ? 9.653 3.973 6.392 1.00 96.69 92 VAL A CA 1
ATOM 757 C C . VAL A 1 92 ? 10.414 2.706 6.773 1.00 96.69 92 VAL A C 1
ATOM 759 O O . VAL A 1 92 ? 11.480 2.449 6.216 1.00 96.69 92 VAL A O 1
ATOM 762 N N . THR A 1 93 ? 9.867 1.878 7.664 1.00 96.00 93 THR A N 1
ATOM 763 C CA . THR A 1 93 ? 10.473 0.598 8.047 1.00 96.00 93 THR A CA 1
ATOM 764 C C . THR A 1 93 ? 10.586 -0.353 6.857 1.00 96.00 93 THR A C 1
ATOM 766 O O . THR A 1 93 ? 11.645 -0.940 6.650 1.00 96.00 93 THR A O 1
ATOM 769 N N . LEU A 1 94 ? 9.550 -0.470 6.025 1.00 95.25 94 LEU A N 1
ATOM 770 C CA . LEU A 1 94 ? 9.579 -1.291 4.813 1.00 95.25 94 LEU A CA 1
ATOM 771 C C . LEU A 1 94 ? 10.625 -0.806 3.812 1.00 95.25 94 LEU A C 1
ATOM 773 O O . LEU A 1 94 ? 11.410 -1.605 3.301 1.00 95.25 94 LEU A O 1
ATOM 777 N N . LEU A 1 95 ? 10.673 0.503 3.556 1.00 95.12 95 LEU A N 1
ATOM 778 C CA . LEU A 1 95 ? 11.689 1.097 2.692 1.00 95.12 95 LEU A CA 1
ATOM 779 C C . LEU A 1 95 ? 13.096 0.869 3.247 1.00 95.12 95 LEU A C 1
ATOM 781 O O . LEU A 1 95 ? 14.000 0.552 2.473 1.00 95.12 95 LEU A O 1
ATOM 785 N N . ALA A 1 96 ? 13.283 0.980 4.563 1.00 95.50 96 ALA A N 1
ATOM 786 C CA . ALA A 1 96 ? 14.554 0.701 5.216 1.00 95.50 96 ALA A CA 1
ATOM 787 C C . ALA A 1 96 ? 14.958 -0.769 5.046 1.00 95.50 96 ALA A C 1
ATOM 789 O O . ALA A 1 96 ? 16.070 -1.031 4.598 1.00 95.50 96 ALA A O 1
ATOM 790 N N . ILE A 1 97 ? 14.057 -1.722 5.310 1.00 94.56 97 ILE A N 1
ATOM 791 C CA . ILE A 1 97 ? 14.315 -3.160 5.133 1.00 94.56 97 ILE A CA 1
ATOM 792 C C . ILE A 1 97 ? 14.696 -3.469 3.683 1.00 94.56 97 ILE A C 1
ATOM 794 O O . ILE A 1 97 ? 15.708 -4.120 3.442 1.00 94.56 97 ILE A O 1
ATOM 798 N N . VAL A 1 98 ? 13.936 -2.963 2.709 1.00 94.00 98 VAL A N 1
ATOM 799 C CA . VAL A 1 98 ? 14.194 -3.226 1.284 1.00 94.00 98 VAL A CA 1
ATOM 800 C C . VAL A 1 98 ? 15.493 -2.582 0.811 1.00 94.00 98 VAL A C 1
ATOM 802 O O . VAL A 1 98 ? 16.222 -3.173 0.017 1.00 94.00 98 VAL A O 1
ATOM 805 N N . THR A 1 99 ? 15.806 -1.381 1.295 1.00 92.19 99 THR A N 1
ATOM 806 C CA . THR A 1 99 ? 17.019 -0.659 0.891 1.00 92.19 99 THR A CA 1
ATOM 807 C C . THR A 1 99 ? 18.265 -1.266 1.530 1.00 92.19 99 THR A C 1
ATOM 809 O O . THR A 1 99 ? 19.237 -1.531 0.827 1.00 92.19 99 THR A O 1
ATOM 812 N N . LEU A 1 100 ? 18.233 -1.544 2.836 1.00 94.06 100 LEU A N 1
ATOM 813 C CA . LEU A 1 100 ? 19.350 -2.152 3.566 1.00 94.06 100 LEU A CA 1
ATOM 814 C C . LEU A 1 100 ? 19.563 -3.615 3.171 1.00 94.06 100 LEU A C 1
ATOM 816 O O . LEU A 1 100 ? 20.700 -4.054 3.036 1.00 94.06 100 LEU A O 1
ATOM 820 N N . GLY A 1 101 ? 18.477 -4.349 2.928 1.00 91.06 101 GLY A N 1
ATOM 821 C CA . GLY A 1 101 ? 18.512 -5.721 2.430 1.00 91.06 101 GLY A CA 1
ATOM 822 C C . GLY A 1 101 ? 18.899 -5.839 0.955 1.00 91.06 101 GLY A C 1
ATOM 823 O O . GLY A 1 101 ? 18.913 -6.950 0.438 1.00 91.06 101 GLY A O 1
ATOM 824 N N . GLN A 1 102 ? 19.169 -4.718 0.270 1.00 89.50 102 GLN A N 1
ATOM 825 C CA . GLN A 1 102 ? 19.485 -4.660 -1.163 1.00 89.50 102 GLN A CA 1
ATOM 826 C C . GLN A 1 102 ? 18.449 -5.389 -2.037 1.00 89.50 102 GLN A C 1
ATOM 828 O O . GLN A 1 102 ? 18.748 -5.917 -3.100 1.00 89.50 102 GLN A O 1
ATOM 833 N N . MET A 1 103 ? 17.185 -5.364 -1.616 1.00 87.81 103 MET A N 1
ATOM 834 C CA . MET A 1 103 ? 16.076 -6.100 -2.226 1.00 87.81 103 MET A CA 1
ATOM 835 C C . MET A 1 103 ? 15.476 -5.374 -3.442 1.00 87.81 103 MET A C 1
ATOM 837 O O . MET A 1 103 ? 14.311 -5.576 -3.784 1.00 87.81 103 MET A O 1
ATOM 841 N N . GLY A 1 104 ? 16.249 -4.503 -4.099 1.00 81.75 104 GLY A N 1
ATOM 842 C CA . GLY A 1 104 ? 15.784 -3.714 -5.246 1.00 81.75 104 GLY A CA 1
ATOM 843 C C . GLY A 1 104 ? 15.372 -4.570 -6.448 1.00 81.75 104 GLY A C 1
ATOM 844 O O . GLY A 1 104 ? 14.523 -4.147 -7.230 1.00 81.75 104 GLY A O 1
ATOM 845 N N . ASP A 1 105 ? 15.921 -5.780 -6.536 1.00 82.19 105 ASP A N 1
ATOM 846 C CA . ASP A 1 105 ? 15.671 -6.731 -7.622 1.00 82.19 105 ASP A CA 1
ATOM 847 C C . ASP A 1 105 ? 14.392 -7.552 -7.410 1.00 82.19 105 ASP A C 1
ATOM 849 O O . ASP A 1 105 ? 13.892 -8.179 -8.341 1.00 82.19 105 ASP A O 1
ATOM 853 N N . ILE A 1 106 ? 13.841 -7.540 -6.191 1.00 86.50 106 ILE A N 1
ATOM 854 C CA . ILE A 1 106 ? 12.616 -8.268 -5.834 1.00 86.50 106 ILE A CA 1
ATOM 855 C C . ILE A 1 106 ? 11.464 -7.342 -5.443 1.00 86.50 106 ILE A C 1
ATOM 857 O O . ILE A 1 106 ? 10.310 -7.735 -5.580 1.00 86.50 106 ILE A O 1
ATOM 861 N N . VAL A 1 107 ? 11.733 -6.125 -4.965 1.00 88.69 107 VAL A N 1
ATOM 862 C CA . VAL A 1 107 ? 10.702 -5.180 -4.521 1.00 88.69 107 VAL A CA 1
ATOM 863 C C . VAL A 1 107 ? 10.946 -3.810 -5.135 1.00 88.69 107 VAL A C 1
ATOM 865 O O . VAL A 1 107 ? 11.969 -3.160 -4.915 1.00 88.69 107 VAL A O 1
ATOM 868 N N . SER A 1 108 ? 9.948 -3.313 -5.866 1.00 91.25 108 SER A N 1
ATOM 869 C CA . SER A 1 108 ? 9.998 -1.960 -6.409 1.00 91.25 108 SER A CA 1
ATOM 870 C C . SER A 1 108 ? 9.759 -0.917 -5.313 1.00 91.25 108 SER A C 1
ATOM 872 O O . SER A 1 108 ? 8.655 -0.791 -4.787 1.00 91.25 108 SER A O 1
ATOM 874 N N . ARG A 1 109 ? 10.776 -0.095 -5.024 1.00 91.62 109 ARG A N 1
ATOM 875 C CA . ARG A 1 109 ? 10.672 1.035 -4.076 1.00 91.62 109 ARG A CA 1
ATOM 876 C C . ARG A 1 109 ? 9.575 2.035 -4.455 1.00 91.62 109 ARG A C 1
ATOM 878 O O . ARG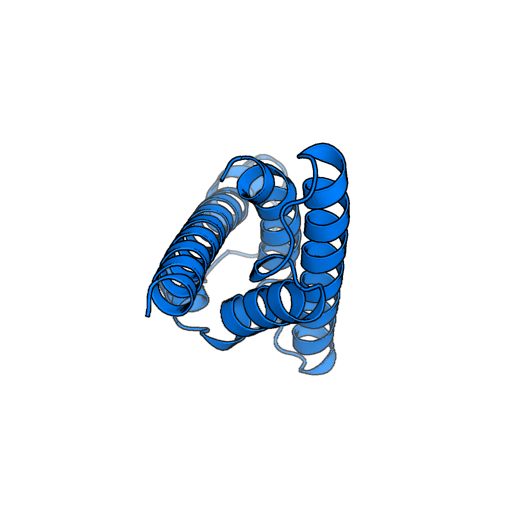 A 1 109 ? 8.938 2.601 -3.577 1.00 91.62 109 ARG A O 1
ATOM 885 N N . ILE A 1 110 ? 9.329 2.220 -5.754 1.00 92.06 110 ILE A N 1
ATOM 886 C CA . ILE A 1 110 ? 8.274 3.119 -6.243 1.00 92.06 110 ILE A CA 1
ATOM 887 C C . ILE A 1 110 ? 6.894 2.585 -5.852 1.00 92.06 110 ILE A C 1
ATOM 889 O O . ILE A 1 110 ? 6.045 3.365 -5.437 1.00 92.06 110 ILE A O 1
ATOM 893 N N . VAL A 1 111 ? 6.687 1.264 -5.928 1.00 93.88 111 VAL A N 1
ATOM 894 C CA . VAL A 1 111 ? 5.433 0.636 -5.485 1.00 93.88 111 VAL A CA 1
ATOM 895 C C . VAL A 1 111 ? 5.241 0.828 -3.986 1.00 93.88 111 VAL A C 1
ATOM 897 O O . VAL A 1 111 ? 4.135 1.139 -3.580 1.00 93.88 111 VAL A O 1
ATOM 900 N N . LEU A 1 112 ? 6.294 0.722 -3.168 1.00 94.38 112 LEU A N 1
ATOM 901 C CA . LEU A 1 112 ? 6.188 0.968 -1.722 1.00 94.38 112 LEU A CA 1
ATOM 902 C C . LEU A 1 112 ? 5.833 2.423 -1.385 1.00 94.38 112 LEU A C 1
ATOM 904 O O . LEU A 1 112 ? 5.016 2.668 -0.503 1.00 94.38 112 LEU A O 1
ATOM 908 N N . ILE A 1 113 ? 6.413 3.390 -2.101 1.00 94.88 113 ILE A N 1
ATOM 909 C CA . ILE A 1 113 ? 6.071 4.810 -1.926 1.00 94.88 113 ILE A CA 1
ATOM 910 C C . ILE A 1 113 ? 4.625 5.066 -2.373 1.00 94.88 113 ILE A C 1
ATOM 912 O O . ILE A 1 113 ? 3.865 5.714 -1.659 1.00 94.88 113 ILE A O 1
ATOM 916 N N . ALA A 1 114 ? 4.225 4.524 -3.526 1.00 94.62 114 ALA A N 1
ATOM 917 C CA . ALA A 1 114 ? 2.852 4.626 -4.012 1.00 94.62 114 ALA A CA 1
ATOM 918 C C . ALA A 1 114 ? 1.860 3.944 -3.054 1.00 94.62 114 ALA A C 1
ATOM 920 O O . ALA A 1 114 ? 0.794 4.493 -2.794 1.00 94.62 114 ALA A O 1
ATOM 921 N N . LEU A 1 115 ? 2.237 2.799 -2.477 1.00 96.38 115 LEU A N 1
ATOM 922 C CA . LEU A 1 115 ? 1.457 2.070 -1.484 1.00 96.38 115 LEU A CA 1
ATOM 923 C C . LEU A 1 115 ? 1.178 2.949 -0.270 1.00 96.38 115 LEU A C 1
ATOM 925 O O . LEU A 1 115 ? 0.017 3.079 0.098 1.00 96.38 115 LEU A O 1
ATOM 929 N N . TRP A 1 116 ? 2.194 3.609 0.291 1.00 96.44 116 TRP A N 1
ATOM 930 C CA . TRP A 1 116 ? 1.997 4.556 1.391 1.00 96.44 116 TRP A CA 1
ATOM 931 C C . TRP A 1 116 ? 1.015 5.674 1.022 1.00 96.44 116 TRP A C 1
ATOM 933 O O . TRP A 1 116 ? 0.060 5.904 1.762 1.00 96.44 116 TRP A O 1
ATOM 943 N N . CYS A 1 117 ? 1.198 6.320 -0.137 1.00 95.25 117 CYS A N 1
ATOM 944 C CA . CYS A 1 117 ? 0.298 7.383 -0.596 1.00 95.25 117 CYS A CA 1
ATOM 945 C C . CYS A 1 117 ? -1.153 6.892 -0.698 1.00 95.25 117 CYS A C 1
ATOM 947 O O . CYS A 1 117 ? -2.071 7.558 -0.231 1.00 95.25 117 CYS A O 1
ATOM 949 N N . THR A 1 118 ? -1.365 5.716 -1.295 1.00 95.38 118 THR A N 1
ATOM 950 C CA . THR A 1 118 ? -2.709 5.140 -1.449 1.00 95.38 118 THR A CA 1
ATOM 951 C C . THR A 1 118 ? -3.305 4.694 -0.117 1.00 95.38 118 THR A C 1
ATOM 953 O O . THR A 1 118 ? -4.470 4.975 0.143 1.00 95.38 118 THR A O 1
ATOM 956 N N . ALA A 1 119 ? -2.508 4.085 0.763 1.00 94.44 119 ALA A N 1
ATOM 957 C CA . ALA A 1 119 ? -2.943 3.638 2.079 1.00 94.44 119 ALA A CA 1
ATOM 958 C C . ALA A 1 119 ? -3.358 4.818 2.963 1.00 94.44 119 ALA A C 1
ATOM 960 O O . ALA A 1 119 ? -4.393 4.754 3.616 1.00 94.44 119 ALA A O 1
ATOM 961 N N . ALA A 1 120 ? -2.611 5.924 2.921 1.00 93.75 120 ALA A N 1
ATOM 962 C CA . ALA A 1 120 ? -2.948 7.146 3.645 1.00 93.75 120 ALA A CA 1
ATOM 963 C C . ALA A 1 120 ? -4.327 7.710 3.262 1.00 93.75 120 ALA A C 1
ATOM 965 O O . ALA A 1 120 ? -4.994 8.309 4.100 1.00 93.75 120 ALA A O 1
ATOM 966 N N . CYS A 1 121 ? -4.766 7.510 2.016 1.00 93.12 121 CYS A N 1
ATOM 967 C CA . CYS A 1 121 ? -6.096 7.914 1.566 1.00 93.12 121 CYS A CA 1
ATOM 968 C C . CYS A 1 121 ? -7.171 6.859 1.844 1.00 93.12 121 CYS A C 1
ATOM 970 O O . CYS A 1 121 ? -8.300 7.228 2.137 1.00 93.12 121 CYS A O 1
ATOM 972 N N . ILE A 1 122 ? -6.846 5.570 1.715 1.00 93.06 122 ILE A N 1
ATOM 973 C CA . ILE A 1 122 ? -7.831 4.485 1.783 1.00 93.06 122 ILE A CA 1
ATOM 974 C C . ILE A 1 122 ? -8.168 4.106 3.222 1.00 93.06 122 ILE A C 1
ATOM 976 O O . ILE A 1 122 ? -9.341 3.949 3.536 1.00 93.06 122 ILE A O 1
ATOM 980 N N . PHE A 1 123 ? -7.169 3.959 4.091 1.00 91.44 123 PHE A N 1
ATOM 981 C CA . PHE A 1 123 ? -7.392 3.476 5.454 1.00 91.44 123 PHE A CA 1
ATOM 982 C C . PHE A 1 123 ? -8.355 4.349 6.270 1.00 91.44 123 PHE A C 1
ATOM 984 O O . PHE A 1 123 ? -9.226 3.774 6.900 1.00 91.44 123 PHE A O 1
ATOM 991 N N . PRO A 1 124 ? -8.297 5.697 6.232 1.00 89.12 124 PRO A N 1
ATOM 992 C CA . PRO A 1 124 ? -9.255 6.523 6.973 1.00 89.12 124 PRO A CA 1
ATOM 993 C C . PRO A 1 124 ? -10.708 6.419 6.484 1.00 89.12 124 PRO A C 1
ATOM 995 O O . PRO A 1 124 ? -11.587 7.023 7.084 1.00 89.12 124 PRO A O 1
ATOM 998 N N . ILE A 1 125 ? -10.969 5.765 5.349 1.00 87.06 125 ILE A N 1
ATOM 999 C CA . ILE A 1 125 ? -12.324 5.612 4.793 1.00 87.06 125 ILE A CA 1
ATOM 1000 C C . ILE A 1 125 ? -13.008 4.347 5.337 1.00 87.06 125 ILE A C 1
ATOM 1002 O O . ILE A 1 125 ? -14.239 4.269 5.310 1.00 87.06 125 ILE A O 1
ATOM 1006 N N . PHE A 1 126 ? -12.221 3.367 5.781 1.00 78.94 126 PHE A N 1
ATOM 1007 C CA . PHE A 1 126 ? -12.688 2.096 6.327 1.00 78.94 126 PHE A CA 1
ATOM 1008 C C . PHE A 1 126 ? -12.855 2.175 7.843 1.00 78.94 126 PHE A C 1
ATOM 1010 O O . PHE A 1 126 ? -13.803 1.517 8.332 1.00 78.94 126 PHE A O 1
#

Foldseek 3Di:
DVLVVQLVVVLVVLVVLLLVLLVQLVCCVQPVVCVVPVPDDHDPDDSVLVVVPPVLVVLLVVLCVVLPLSPDDDPLVVSLVSSLVSLVVSLVVVLCCCVVVVVVVRDPNSSSVSSSVSSSVRVSVD